Protein AF-A0A0L8G0I2-F1 (afdb_monomer)

Radius of gyration: 20.52 Å; Cα contacts (8 Å, |Δi|>4): 199; chains: 1; bounding box: 47×29×53 Å

InterPro domains:
  IPR052813 C-Maf-inducing protein [PTHR25480] (6-152)

Structure (mmCIF, N/CA/C/O backbone):
data_AF-A0A0L8G0I2-F1
#
_entry.id   AF-A0A0L8G0I2-F1
#
loop_
_atom_site.group_PDB
_atom_site.id
_atom_site.type_symbol
_atom_site.label_atom_id
_atom_site.label_alt_id
_atom_site.label_comp_id
_atom_site.label_asym_id
_atom_site.label_entity_id
_atom_site.label_seq_id
_atom_site.pdbx_PDB_ins_code
_atom_site.Cartn_x
_atom_site.Cartn_y
_atom_site.Cartn_z
_atom_site.occupancy
_atom_site.B_iso_or_equiv
_atom_site.auth_seq_id
_atom_site.auth_comp_id
_atom_site.auth_asym_id
_atom_site.auth_atom_id
_atom_site.pdbx_PDB_model_num
ATOM 1 N N . MET A 1 1 ? -25.964 2.746 5.550 1.00 58.50 1 MET A N 1
ATOM 2 C CA . MET A 1 1 ? -24.689 2.070 5.898 1.00 58.50 1 MET A CA 1
ATOM 3 C C . MET A 1 1 ? -24.017 1.390 4.705 1.00 58.50 1 MET A C 1
ATOM 5 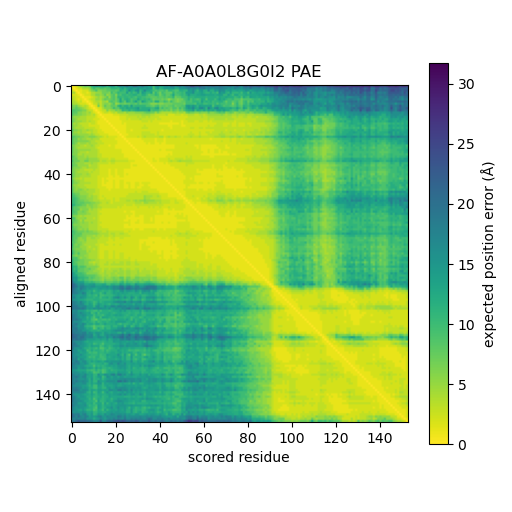O O . MET A 1 1 ? -22.806 1.501 4.602 1.00 58.50 1 MET A O 1
ATOM 9 N N . TRP A 1 2 ? -24.753 0.734 3.797 1.00 67.88 2 TRP A N 1
ATOM 10 C CA . TRP A 1 2 ? -24.168 -0.058 2.699 1.00 67.88 2 TRP A CA 1
ATOM 11 C C . TRP A 1 2 ? -23.231 0.737 1.769 1.00 67.88 2 TRP A C 1
ATOM 13 O O . TRP A 1 2 ? -22.091 0.339 1.568 1.00 67.88 2 TRP A O 1
ATOM 23 N N . LEU A 1 3 ? -23.654 1.924 1.313 1.00 70.56 3 LEU A N 1
ATOM 24 C CA . LEU A 1 3 ? -22.851 2.790 0.435 1.00 70.56 3 LEU A CA 1
ATOM 25 C C . LEU A 1 3 ? -21.494 3.195 1.044 1.00 70.56 3 LEU A C 1
ATOM 27 O O . LEU A 1 3 ? -20.493 3.255 0.336 1.00 70.56 3 LEU A O 1
ATOM 31 N N . LEU A 1 4 ? -21.457 3.442 2.358 1.00 65.56 4 LEU A N 1
ATOM 32 C CA . LEU A 1 4 ? -20.244 3.849 3.068 1.00 65.56 4 LEU A CA 1
ATOM 33 C C . LEU A 1 4 ? -19.218 2.708 3.084 1.00 65.56 4 LEU A C 1
ATOM 35 O O . LEU A 1 4 ? -18.064 2.913 2.722 1.00 65.56 4 LEU A O 1
ATOM 39 N N . ASN A 1 5 ? -19.665 1.491 3.409 1.00 70.38 5 ASN A N 1
ATOM 40 C CA . ASN A 1 5 ? -18.813 0.301 3.391 1.00 70.38 5 ASN A CA 1
ATOM 41 C C . ASN A 1 5 ? -18.303 -0.004 1.977 1.00 70.38 5 ASN A C 1
ATOM 43 O O . ASN A 1 5 ? -17.138 -0.359 1.810 1.00 70.38 5 ASN A O 1
ATOM 47 N N . THR A 1 6 ? -19.134 0.183 0.948 1.00 75.25 6 THR A N 1
ATOM 48 C CA . THR A 1 6 ? -18.722 -0.011 -0.449 1.00 75.25 6 THR A CA 1
ATOM 49 C C . THR A 1 6 ? -17.619 0.966 -0.857 1.00 75.25 6 THR A C 1
ATOM 51 O O . THR A 1 6 ? -16.647 0.562 -1.492 1.00 75.25 6 THR A O 1
ATOM 54 N N . LEU A 1 7 ? -17.719 2.241 -0.466 1.00 75.00 7 LEU A N 1
ATOM 55 C CA . LEU A 1 7 ? -16.705 3.252 -0.789 1.00 75.00 7 LEU A CA 1
ATOM 56 C C . LEU A 1 7 ? -15.408 3.057 0.004 1.00 75.00 7 LEU A C 1
ATOM 58 O O . LEU A 1 7 ? -14.327 3.155 -0.576 1.00 75.00 7 LEU A O 1
ATOM 62 N N . ILE A 1 8 ? -15.503 2.707 1.292 1.00 73.06 8 ILE A N 1
ATOM 63 C CA . ILE A 1 8 ? -14.340 2.390 2.137 1.00 73.06 8 ILE A CA 1
ATOM 64 C C . ILE A 1 8 ? -13.586 1.169 1.599 1.00 73.06 8 ILE A C 1
ATOM 66 O O . ILE A 1 8 ? -12.369 1.102 1.731 1.00 73.06 8 ILE A O 1
ATOM 70 N N . ARG A 1 9 ? -14.277 0.223 0.954 1.00 76.38 9 ARG A N 1
ATOM 71 C CA . ARG A 1 9 ? -13.671 -0.996 0.394 1.00 76.38 9 ARG A CA 1
ATOM 72 C C . ARG A 1 9 ? -13.302 -0.885 -1.092 1.00 76.38 9 ARG A C 1
ATOM 74 O O . ARG A 1 9 ? -12.718 -1.815 -1.639 1.00 76.38 9 ARG A O 1
ATOM 81 N N . CYS A 1 10 ? -13.592 0.237 -1.755 1.00 78.25 10 CYS A N 1
ATOM 82 C CA . CYS A 1 10 ? -13.308 0.426 -3.180 1.00 78.25 10 CYS A CA 1
ATOM 83 C C . CYS A 1 10 ? -11.862 0.889 -3.422 1.00 78.25 10 CYS A C 1
ATOM 85 O O . CYS A 1 10 ? -11.545 2.059 -3.206 1.00 78.25 10 CYS A O 1
ATOM 87 N N . CYS A 1 11 ? -11.000 0.018 -3.956 1.00 75.44 11 CYS A N 1
ATOM 88 C CA . CYS A 1 11 ? -9.577 0.309 -4.195 1.00 75.44 11 CYS A CA 1
ATOM 89 C C . CYS A 1 11 ? -9.314 1.627 -4.953 1.00 75.44 11 CYS A C 1
ATOM 91 O O . CYS A 1 11 ? -8.350 2.322 -4.645 1.00 75.44 11 CYS A O 1
ATOM 93 N N . CYS A 1 12 ? -10.182 2.006 -5.897 1.00 76.94 12 CYS A N 1
ATOM 94 C CA . CYS A 1 12 ? -9.961 3.163 -6.772 1.00 76.94 12 CYS A CA 1
ATOM 95 C C . CYS A 1 12 ? -10.371 4.509 -6.154 1.00 76.94 12 CYS A C 1
ATOM 97 O O . CYS A 1 12 ? -9.817 5.541 -6.517 1.00 76.94 12 CYS A O 1
ATOM 99 N N . LYS A 1 13 ? -11.364 4.526 -5.254 1.00 85.12 13 LYS A N 1
ATOM 100 C CA . LYS A 1 13 ? -11.935 5.770 -4.694 1.00 85.12 13 LYS A CA 1
ATOM 101 C C . LYS A 1 13 ? -11.686 5.939 -3.201 1.00 85.12 13 LYS A C 1
ATOM 103 O O . LYS A 1 13 ? -11.919 7.023 -2.672 1.00 85.12 13 LYS A O 1
ATOM 108 N N . ARG A 1 14 ? -11.194 4.894 -2.530 1.00 90.62 14 ARG A N 1
ATOM 109 C CA . ARG A 1 14 ? -10.987 4.857 -1.079 1.00 90.62 14 ARG A CA 1
ATOM 110 C C . ARG A 1 14 ? -10.154 6.034 -0.581 1.00 90.62 14 ARG A C 1
ATOM 112 O O . ARG A 1 14 ? -10.593 6.713 0.338 1.00 90.62 14 ARG A O 1
ATOM 119 N N . LYS A 1 15 ? -9.006 6.326 -1.205 1.00 89.62 15 LYS A N 1
ATOM 120 C CA . LYS A 1 15 ? -8.130 7.425 -0.759 1.00 89.62 15 LYS A CA 1
ATOM 121 C C . LYS A 1 15 ? -8.812 8.789 -0.875 1.00 89.62 15 LYS A C 1
AT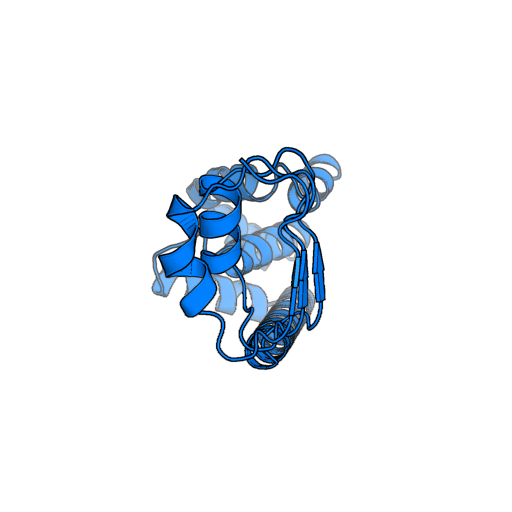OM 123 O O . LYS A 1 15 ? -8.847 9.526 0.101 1.00 89.62 15 LYS A O 1
ATOM 128 N N . THR A 1 16 ? -9.399 9.100 -2.031 1.00 91.50 16 THR A N 1
ATOM 129 C CA . THR A 1 16 ? -10.115 10.367 -2.261 1.00 91.50 16 THR A CA 1
ATOM 130 C C . THR A 1 16 ? -11.292 10.527 -1.304 1.00 91.50 16 THR A C 1
ATOM 132 O O . THR A 1 16 ? -11.476 11.585 -0.716 1.00 91.50 16 THR A O 1
ATOM 135 N N . PHE A 1 17 ? -12.064 9.459 -1.103 1.00 91.50 17 PHE A N 1
ATOM 136 C CA . PHE A 1 17 ? -13.187 9.466 -0.175 1.00 91.50 17 PHE A 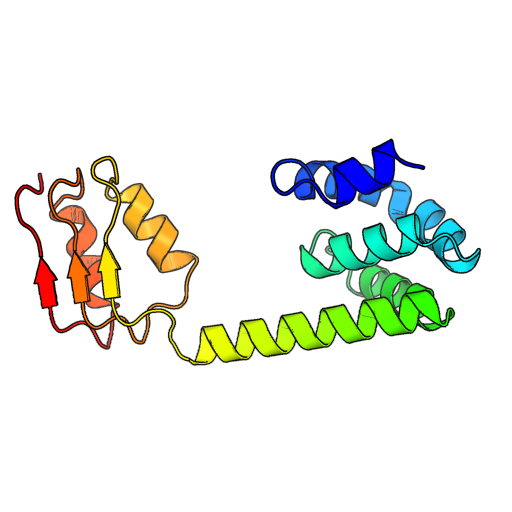CA 1
ATOM 137 C C . PHE A 1 17 ? -12.741 9.721 1.272 1.00 91.50 17 PHE A C 1
ATOM 139 O O . PHE A 1 17 ? -13.315 10.566 1.953 1.00 91.50 17 PHE A O 1
ATOM 146 N N . LEU A 1 18 ? -11.704 9.022 1.740 1.00 93.62 18 LEU A N 1
ATOM 147 C CA . LEU A 1 18 ? -11.182 9.199 3.095 1.00 93.62 18 LEU A CA 1
ATOM 148 C C . LEU A 1 18 ? -10.525 10.574 3.294 1.00 93.62 18 LEU A C 1
ATOM 150 O O . LEU A 1 18 ? -10.605 11.116 4.391 1.00 93.62 18 LEU A O 1
ATOM 154 N N . LEU A 1 19 ? -9.923 11.149 2.249 1.00 94.38 19 LEU A N 1
ATOM 155 C CA . LEU A 1 19 ? -9.383 12.511 2.271 1.00 94.38 19 LEU A CA 1
ATOM 156 C C . LEU A 1 19 ? -10.488 13.565 2.419 1.00 94.38 19 LEU A C 1
ATOM 158 O O . LEU A 1 19 ? -10.323 14.540 3.138 1.00 94.38 19 LEU A O 1
ATOM 162 N N . GLU A 1 20 ? -11.636 13.376 1.773 1.00 93.94 20 GLU A N 1
ATOM 163 C CA . GLU A 1 20 ? -12.784 14.260 1.995 1.00 93.94 20 GLU A CA 1
ATOM 164 C C . GLU A 1 20 ? -13.385 14.056 3.390 1.00 93.94 20 GLU A C 1
ATOM 166 O O . GLU A 1 20 ? -13.702 15.019 4.088 1.00 93.94 20 GLU A O 1
ATOM 171 N N . LEU A 1 21 ? -13.481 12.802 3.840 1.00 93.12 21 LEU A N 1
ATOM 172 C CA . LEU A 1 21 ? -14.017 12.472 5.157 1.00 93.12 21 LEU A CA 1
ATOM 173 C C . LEU A 1 21 ? -13.136 13.003 6.302 1.00 93.12 21 LEU A C 1
ATOM 175 O O . LEU A 1 21 ? -13.671 13.376 7.349 1.00 93.12 21 LEU A O 1
ATOM 179 N N . SER A 1 22 ? -11.815 13.092 6.114 1.00 94.31 22 SER A N 1
ATOM 180 C CA . SER A 1 22 ? -10.878 13.573 7.139 1.00 94.31 22 SER A CA 1
ATOM 181 C C . SER A 1 22 ? -11.134 15.023 7.562 1.00 94.31 22 SER A C 1
ATOM 183 O O . SER A 1 22 ? -10.901 15.364 8.721 1.00 94.31 22 SER A O 1
ATOM 185 N N . LYS A 1 23 ? -11.737 15.846 6.691 1.00 94.31 23 LYS A N 1
ATOM 186 C CA . LYS A 1 23 ? -12.202 17.209 7.024 1.00 94.31 23 LYS A CA 1
ATOM 187 C C . LYS A 1 23 ? -13.222 17.226 8.172 1.00 94.31 23 LYS A C 1
ATOM 189 O O . LYS A 1 23 ? -13.425 18.252 8.810 1.00 94.31 23 LYS A O 1
ATOM 194 N N . SER A 1 24 ? -13.852 16.084 8.448 1.00 93.81 24 SER A N 1
ATOM 195 C CA . SER A 1 24 ? -14.833 15.874 9.517 1.00 93.81 24 SER A CA 1
ATOM 196 C C . SER A 1 24 ? -14.437 14.721 10.451 1.00 93.81 24 SER A C 1
ATOM 198 O O . SER A 1 24 ? -15.292 14.004 10.972 1.00 93.81 24 SER A O 1
ATOM 200 N N . VAL A 1 25 ? -13.132 14.539 10.693 1.00 95.19 25 VAL A N 1
ATOM 201 C CA . VAL A 1 25 ? -12.608 13.422 11.501 1.00 95.19 25 VAL A CA 1
ATOM 202 C C . VAL A 1 25 ? -13.166 13.386 12.932 1.00 95.19 25 VAL A C 1
ATOM 204 O O . VAL A 1 25 ? -13.455 12.305 13.439 1.00 95.19 25 VAL A O 1
ATOM 207 N N . ASN A 1 26 ? -13.426 14.538 13.559 1.00 95.81 26 ASN A N 1
ATOM 208 C CA . ASN A 1 26 ? -13.952 14.603 14.930 1.00 95.81 26 ASN A CA 1
ATOM 209 C C . ASN A 1 26 ? -15.342 13.935 15.063 1.00 95.81 26 ASN A C 1
ATOM 211 O O . ASN A 1 26 ? -15.500 13.040 15.898 1.00 95.81 26 ASN A O 1
ATOM 215 N N . PRO A 1 27 ? -16.350 14.268 14.227 1.00 96.69 27 PRO A N 1
ATOM 216 C CA . PRO A 1 27 ? -17.594 13.499 14.151 1.00 96.69 27 PRO A CA 1
ATOM 217 C C . PRO A 1 27 ? -17.398 11.998 13.901 1.00 96.69 27 PRO A C 1
ATOM 219 O O . PRO A 1 27 ? -18.103 11.183 14.498 1.00 96.69 27 PRO A O 1
ATOM 222 N N . VAL A 1 28 ? -16.442 11.613 13.048 1.00 96.50 28 VAL A N 1
ATOM 223 C CA . VAL A 1 28 ? -16.147 10.196 12.766 1.00 96.50 28 VAL A CA 1
ATOM 224 C C . VAL A 1 28 ? -15.617 9.494 14.018 1.00 96.50 28 VAL A C 1
ATOM 226 O O . VAL A 1 28 ? -16.070 8.396 14.338 1.00 96.50 28 VAL A O 1
ATOM 229 N N . MET A 1 29 ? -14.739 10.142 14.784 1.00 97.44 29 MET A N 1
ATOM 230 C CA . MET A 1 29 ? -14.264 9.630 16.070 1.00 97.44 29 MET A CA 1
ATOM 231 C C . MET A 1 29 ? -15.405 9.462 17.077 1.00 97.44 29 MET A C 1
ATOM 233 O O . MET A 1 29 ? -15.516 8.408 17.699 1.00 97.44 29 MET A O 1
ATOM 237 N N . LEU A 1 30 ? -16.319 10.432 17.182 1.00 97.38 30 LEU A N 1
ATOM 238 C CA . LEU A 1 30 ? -17.499 10.309 18.048 1.00 97.38 30 LEU A CA 1
ATOM 239 C C . LEU A 1 30 ? -18.403 9.132 17.646 1.00 97.38 30 LEU A C 1
ATOM 241 O O . LEU A 1 30 ? -18.933 8.431 18.509 1.00 97.38 30 LEU A O 1
ATOM 245 N N . LEU A 1 31 ? -18.583 8.887 16.346 1.00 97.06 31 LEU A N 1
ATOM 246 C CA . LEU A 1 31 ? -19.337 7.729 15.857 1.00 97.06 31 LEU A CA 1
ATOM 247 C C . LEU A 1 31 ? -18.626 6.408 16.174 1.00 97.06 31 LEU A C 1
ATOM 249 O O . LEU A 1 31 ? -19.291 5.440 16.549 1.00 97.06 31 LEU A O 1
ATOM 253 N N . ALA A 1 32 ? -17.297 6.371 16.069 1.00 97.25 32 ALA A N 1
ATOM 254 C CA . ALA A 1 32 ? -16.499 5.212 16.451 1.00 97.25 32 ALA A CA 1
ATOM 255 C C . ALA A 1 32 ? -16.628 4.912 17.955 1.00 97.25 32 ALA A C 1
ATOM 257 O O . ALA A 1 32 ? -16.906 3.769 18.312 1.00 97.25 32 ALA A O 1
ATOM 258 N N . LEU A 1 33 ? -16.562 5.927 18.830 1.00 96.88 33 LEU A N 1
ATOM 259 C CA . LEU A 1 33 ? -16.807 5.770 20.276 1.00 96.88 33 LEU A CA 1
ATOM 260 C C . LEU A 1 33 ? -18.197 5.191 20.581 1.00 96.88 33 LEU A C 1
ATOM 262 O O . LEU A 1 33 ? -18.367 4.435 21.532 1.00 96.88 33 LEU A O 1
ATOM 266 N N . ARG A 1 34 ? -19.195 5.497 19.745 1.00 96.56 34 ARG A N 1
ATOM 267 C CA . ARG A 1 34 ? -20.560 4.945 19.836 1.00 96.56 34 ARG A CA 1
ATOM 268 C C . ARG A 1 34 ? -20.701 3.537 19.241 1.00 96.56 34 ARG A C 1
ATOM 270 O O . ARG A 1 34 ? -21.821 3.075 19.031 1.00 96.56 34 ARG A O 1
ATOM 277 N N . GLY A 1 35 ? -19.597 2.867 18.917 1.00 93.06 35 GLY A N 1
ATOM 278 C CA . GLY A 1 35 ? -19.604 1.497 18.409 1.00 93.06 35 GLY A CA 1
ATOM 279 C C . GLY A 1 35 ? -19.943 1.368 16.922 1.00 93.06 35 GLY A C 1
ATOM 280 O O . GLY A 1 35 ? -20.269 0.275 16.467 1.00 93.06 35 GLY A O 1
ATOM 281 N N . LYS A 1 36 ? -19.909 2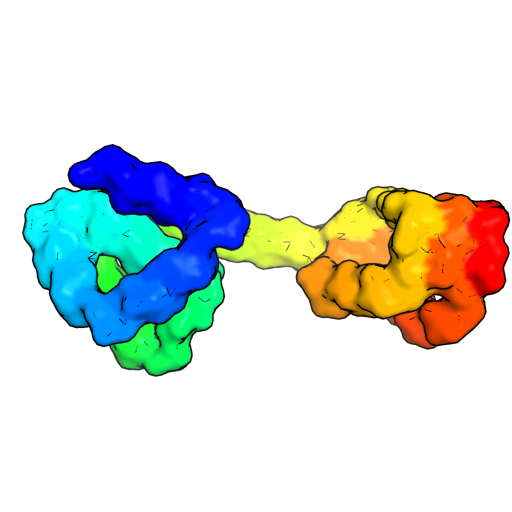.453 16.132 1.00 95.50 36 LYS A N 1
ATOM 282 C CA . LYS A 1 36 ? -20.167 2.356 14.686 1.00 95.50 36 LYS A CA 1
ATOM 283 C C . LYS A 1 36 ? -18.936 1.817 13.956 1.00 95.50 36 LYS A C 1
ATOM 285 O O . LYS A 1 36 ? -17.992 2.557 13.694 1.00 95.50 36 LYS A O 1
ATOM 290 N N . GLU A 1 37 ? -18.995 0.550 13.554 1.00 95.25 37 GLU A N 1
ATOM 291 C CA . GLU A 1 37 ? -17.892 -0.150 12.875 1.00 95.25 37 GLU A CA 1
ATOM 292 C C . GLU A 1 37 ? -17.402 0.559 11.609 1.00 95.25 37 GLU A C 1
ATOM 294 O O . GLU A 1 37 ? -16.202 0.698 11.416 1.00 95.25 37 GLU A O 1
ATOM 299 N N . ALA A 1 38 ? -18.302 1.094 10.781 1.00 93.50 38 ALA A N 1
ATOM 300 C CA . ALA A 1 38 ? -17.902 1.789 9.555 1.00 93.50 38 ALA A CA 1
ATOM 301 C C . ALA A 1 38 ? -17.065 3.057 9.828 1.00 93.50 38 ALA A C 1
ATOM 303 O O . ALA A 1 38 ? -16.204 3.421 9.030 1.00 93.50 38 ALA A O 1
ATOM 304 N N . ALA A 1 39 ? -17.287 3.721 10.969 1.00 95.81 39 ALA A N 1
ATOM 305 C CA . ALA A 1 39 ? -16.451 4.838 11.396 1.00 95.81 39 ALA A CA 1
ATOM 306 C C . ALA A 1 39 ? -15.070 4.344 11.854 1.00 95.81 39 ALA A C 1
ATOM 308 O O . ALA A 1 39 ? -14.064 4.945 11.499 1.00 95.81 39 ALA A O 1
ATOM 309 N N . MET A 1 40 ? -15.006 3.213 12.565 1.00 97.06 40 MET A N 1
ATOM 310 C CA . MET A 1 40 ? -13.737 2.575 12.943 1.00 97.06 40 MET A CA 1
ATOM 311 C C . MET A 1 40 ? -12.936 2.134 11.709 1.00 97.06 40 MET A C 1
ATOM 313 O O . MET A 1 40 ? -11.745 2.426 11.624 1.00 97.06 40 MET A O 1
ATOM 317 N N . GLU A 1 41 ? -13.585 1.504 10.721 1.00 95.31 41 GLU A N 1
ATOM 318 C CA . GLU A 1 41 ? -12.965 1.137 9.440 1.00 95.31 41 GLU A CA 1
ATOM 319 C C . GLU A 1 41 ? -12.413 2.375 8.713 1.00 95.31 41 GLU A C 1
ATOM 321 O O . GLU A 1 41 ? -11.306 2.330 8.170 1.00 95.31 41 GLU A O 1
ATOM 326 N N . ALA A 1 42 ? -13.145 3.496 8.734 1.00 95.31 42 ALA A N 1
ATOM 327 C CA . ALA A 1 42 ? -12.690 4.754 8.150 1.00 95.31 42 ALA A CA 1
ATOM 328 C C . ALA A 1 42 ? -11.453 5.318 8.869 1.00 95.31 42 ALA A C 1
ATOM 330 O O . ALA A 1 42 ? -10.488 5.677 8.195 1.00 95.31 42 ALA A O 1
ATOM 331 N N . LEU A 1 43 ? -11.437 5.343 10.209 1.00 97.12 43 LEU A N 1
ATOM 332 C CA . LEU A 1 43 ? -10.270 5.785 10.984 1.00 97.12 43 LEU A CA 1
ATOM 333 C C . LEU A 1 43 ? -9.046 4.899 10.710 1.00 97.12 43 LEU A C 1
ATOM 335 O O . LEU A 1 43 ? -7.965 5.418 10.441 1.00 97.12 43 LEU A O 1
ATOM 339 N N . CYS A 1 44 ? -9.218 3.572 10.705 1.00 96.50 44 CYS A N 1
ATOM 340 C CA . CYS A 1 44 ? -8.159 2.633 10.327 1.00 96.50 44 CYS A CA 1
ATOM 341 C C . CYS A 1 44 ? -7.655 2.892 8.901 1.00 96.50 44 CYS A C 1
ATOM 343 O O . CYS A 1 44 ? -6.451 2.873 8.670 1.00 96.50 44 CYS A O 1
ATOM 345 N N . GLY A 1 45 ? -8.550 3.170 7.948 1.00 95.00 45 GLY A N 1
ATOM 346 C CA . GLY A 1 45 ? -8.173 3.518 6.578 1.00 95.00 45 GLY A CA 1
ATOM 347 C C . GLY A 1 45 ? -7.388 4.828 6.477 1.00 95.00 45 GLY A C 1
ATOM 348 O O . GLY A 1 45 ? -6.419 4.896 5.727 1.00 95.00 45 GLY A O 1
ATOM 349 N N . MET A 1 46 ? -7.771 5.853 7.244 1.00 95.88 46 MET A N 1
ATOM 350 C CA . MET A 1 46 ? -7.044 7.126 7.303 1.00 95.88 46 MET A CA 1
ATOM 351 C C . MET A 1 46 ? -5.636 6.958 7.883 1.00 95.88 46 M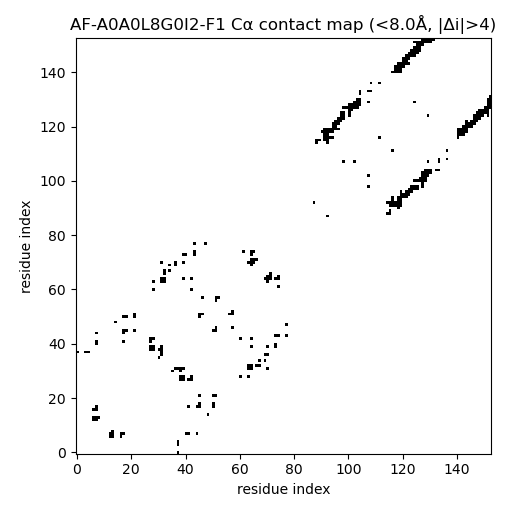ET A C 1
ATOM 353 O O . MET A 1 46 ? -4.701 7.559 7.358 1.00 95.88 46 MET A O 1
ATOM 357 N N . LEU A 1 47 ? -5.479 6.122 8.917 1.00 96.06 47 LEU A N 1
ATOM 358 C CA . LEU A 1 47 ? -4.174 5.768 9.489 1.00 96.06 47 LEU A CA 1
ATOM 359 C C . LEU A 1 47 ? -3.332 4.926 8.517 1.00 96.06 47 LEU A C 1
ATOM 361 O O . LEU A 1 47 ? -2.135 5.152 8.387 1.00 96.06 47 LEU A O 1
ATOM 365 N N . GLU A 1 48 ? -3.946 3.965 7.819 1.00 93.88 48 GLU A N 1
ATOM 366 C CA . GLU A 1 48 ? -3.272 3.094 6.844 1.00 93.88 48 GLU A CA 1
ATOM 367 C C . GLU A 1 48 ? -2.694 3.878 5.660 1.00 93.88 48 GLU A C 1
ATOM 369 O O . GLU A 1 48 ? -1.604 3.569 5.188 1.00 93.88 48 GLU A O 1
ATOM 374 N N . MET A 1 49 ? -3.431 4.883 5.182 1.00 91.69 49 MET A N 1
ATOM 375 C CA . MET A 1 49 ? -3.068 5.697 4.019 1.00 91.69 49 MET A CA 1
ATOM 376 C C . MET A 1 49 ? -2.327 6.990 4.373 1.00 91.69 49 MET A C 1
ATOM 378 O O . MET A 1 49 ? -2.097 7.802 3.477 1.00 91.69 49 MET A O 1
ATOM 382 N N . ASP A 1 50 ? -2.006 7.180 5.653 1.00 92.88 50 ASP A N 1
ATOM 383 C CA . ASP A 1 50 ? -1.346 8.371 6.191 1.00 92.88 50 ASP A CA 1
ATOM 384 C C . ASP A 1 50 ? -2.027 9.690 5.764 1.00 92.88 50 ASP A C 1
ATOM 386 O O . ASP A 1 50 ? -1.387 10.642 5.336 1.00 92.88 50 ASP A O 1
ATOM 390 N N . ILE A 1 51 ? -3.367 9.728 5.823 1.00 94.38 51 ILE A N 1
ATOM 391 C CA . ILE A 1 51 ? -4.179 10.868 5.341 1.00 94.38 51 ILE A CA 1
ATOM 392 C C . ILE A 1 51 ? -4.111 12.075 6.284 1.00 94.38 51 ILE A C 1
ATOM 394 O O . ILE A 1 51 ? -4.285 13.211 5.853 1.00 94.38 51 ILE A O 1
ATOM 398 N N . ILE A 1 52 ? -3.916 11.830 7.578 1.00 93.94 52 ILE A N 1
ATOM 399 C CA . ILE A 1 52 ? -3.833 12.872 8.604 1.00 93.94 52 ILE A CA 1
ATOM 400 C C . ILE A 1 52 ? -2.363 13.213 8.808 1.00 93.94 52 ILE A C 1
ATOM 402 O O . ILE A 1 52 ? -1.581 12.314 9.067 1.00 93.94 52 ILE A O 1
ATOM 406 N N . GLU A 1 53 ? -1.974 14.483 8.749 1.00 91.25 53 GLU A N 1
ATOM 407 C CA . GLU A 1 53 ? -0.573 14.875 8.981 1.00 91.25 53 GLU A CA 1
ATOM 408 C C . GLU A 1 53 ? -0.257 15.041 10.476 1.00 91.25 53 GLU A C 1
ATOM 410 O O . GLU A 1 53 ? 0.802 14.632 10.947 1.00 91.25 53 GLU A O 1
ATOM 415 N N . SER A 1 54 ? -1.203 15.590 11.247 1.00 95.19 54 SER A N 1
ATOM 416 C CA . SER A 1 54 ? -1.038 15.844 12.683 1.00 95.19 54 SER A CA 1
ATOM 417 C C . SER A 1 54 ? -0.882 14.545 13.481 1.00 95.19 54 SER A C 1
ATOM 419 O O . SER A 1 54 ? -1.799 13.721 13.549 1.00 95.19 54 SER A O 1
ATOM 421 N N . ASN A 1 55 ? 0.267 14.393 14.145 1.00 95.75 55 ASN A N 1
ATOM 422 C CA . ASN A 1 55 ? 0.545 13.257 15.026 1.00 95.75 55 ASN A CA 1
ATOM 423 C C . ASN A 1 55 ? -0.394 13.209 16.238 1.00 95.75 55 ASN A C 1
ATOM 425 O O . ASN A 1 55 ? -0.790 12.119 16.652 1.00 95.75 55 ASN A O 1
ATOM 429 N N . ASP A 1 56 ? -0.809 14.366 16.758 1.00 96.62 56 ASP A N 1
ATOM 430 C CA . ASP A 1 56 ? -1.768 14.433 17.862 1.00 96.62 56 ASP A CA 1
ATOM 431 C C . ASP A 1 56 ? -3.125 13.868 17.440 1.00 96.62 56 ASP A C 1
ATOM 433 O O . ASP A 1 56 ? -3.694 13.028 18.139 1.00 96.62 56 ASP A O 1
ATOM 437 N N . LEU A 1 57 ? -3.619 14.247 16.254 1.00 95.94 57 LEU A N 1
ATOM 438 C CA . LEU A 1 57 ? -4.861 13.687 15.716 1.00 95.94 57 LEU A CA 1
ATOM 439 C C . LEU A 1 57 ? -4.739 12.178 15.467 1.00 95.94 57 LEU A C 1
ATOM 441 O O . LEU A 1 57 ? -5.648 11.435 15.837 1.00 95.94 57 LEU A O 1
ATOM 445 N N . LYS A 1 58 ? -3.608 11.694 14.928 1.00 97.56 58 LYS A N 1
ATOM 446 C CA . LYS A 1 58 ? -3.360 10.244 14.795 1.00 97.56 58 LYS A CA 1
ATOM 447 C C . LYS A 1 58 ? -3.455 9.539 16.148 1.00 97.56 58 LYS A C 1
ATOM 449 O O . LYS A 1 58 ? -4.139 8.522 16.255 1.00 97.56 58 LYS A O 1
ATOM 454 N N . MET A 1 59 ? -2.827 10.085 17.190 1.00 97.81 59 MET A N 1
ATOM 455 C CA . MET A 1 59 ? -2.873 9.520 18.542 1.00 97.81 59 MET A CA 1
ATOM 456 C C . MET A 1 59 ? -4.285 9.517 19.129 1.00 97.81 59 MET A C 1
ATOM 458 O O . MET A 1 59 ? -4.698 8.527 19.741 1.00 97.81 59 MET A O 1
ATOM 462 N N . GLN A 1 60 ? -5.066 10.573 18.905 1.00 97.75 60 GLN A N 1
ATOM 463 C CA . GLN A 1 60 ? -6.460 10.617 19.342 1.00 97.75 60 GLN A CA 1
ATOM 464 C C . GLN A 1 60 ? -7.324 9.578 18.612 1.00 97.75 60 G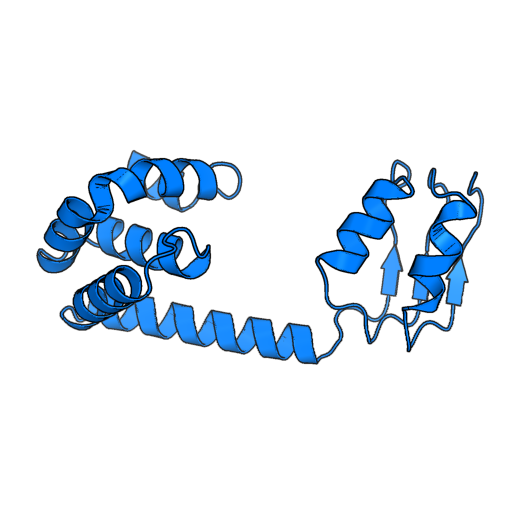LN A C 1
ATOM 466 O O . GLN A 1 60 ? -8.165 8.927 19.238 1.00 97.75 60 GLN A O 1
ATOM 471 N N . MET A 1 61 ? -7.107 9.368 17.310 1.00 98.06 61 MET A N 1
ATOM 472 C CA . MET A 1 61 ? -7.796 8.327 16.537 1.00 98.06 61 MET A CA 1
ATOM 473 C C . MET A 1 61 ? -7.440 6.924 17.035 1.00 98.06 61 MET A C 1
ATOM 475 O O . MET A 1 61 ? -8.331 6.095 17.213 1.00 98.06 61 MET A O 1
ATOM 479 N N . ILE A 1 62 ? -6.156 6.663 17.300 1.00 98.19 62 ILE A N 1
ATOM 480 C CA . ILE A 1 62 ? -5.685 5.392 17.868 1.00 98.19 62 ILE A CA 1
ATOM 481 C C . ILE A 1 62 ? -6.342 5.150 19.230 1.00 98.19 62 ILE A C 1
ATOM 483 O O . ILE A 1 62 ? -6.932 4.093 19.447 1.00 98.19 62 ILE A O 1
ATOM 487 N N . THR A 1 63 ? -6.318 6.152 20.112 1.00 97.94 63 THR A N 1
ATOM 488 C CA . THR A 1 63 ? -6.963 6.082 21.432 1.00 97.94 63 THR A CA 1
ATOM 489 C C . THR A 1 63 ? -8.457 5.791 21.287 1.00 97.94 63 THR A C 1
ATOM 491 O O . THR A 1 63 ? -8.982 4.883 21.926 1.00 97.94 63 THR A O 1
ATOM 494 N N . THR A 1 64 ? -9.137 6.490 20.373 1.00 98.19 64 THR A N 1
ATOM 495 C CA . THR A 1 64 ? -10.555 6.268 20.056 1.00 98.19 64 THR A CA 1
ATOM 496 C C . THR A 1 64 ? -10.819 4.820 19.646 1.00 98.19 64 THR A C 1
ATOM 498 O O . THR A 1 64 ? -11.715 4.183 20.197 1.00 98.19 64 THR A O 1
ATOM 501 N N . LEU A 1 65 ? -10.023 4.261 18.731 1.00 98.25 65 LEU A N 1
ATOM 502 C CA . LEU A 1 65 ? -10.156 2.865 18.308 1.00 98.25 65 LEU A CA 1
ATOM 503 C C . LEU A 1 65 ? -9.958 1.898 19.484 1.00 98.25 65 LEU A C 1
ATOM 505 O O . LEU A 1 65 ? -10.743 0.964 19.646 1.00 98.25 65 LEU A O 1
ATOM 509 N N . GLN A 1 66 ? -8.963 2.151 20.335 1.00 97.69 66 GLN A N 1
ATOM 510 C CA . GLN A 1 66 ? -8.611 1.297 21.471 1.00 97.69 66 GLN A CA 1
ATOM 511 C C . GLN A 1 66 ? -9.651 1.283 22.603 1.00 97.69 66 GLN A C 1
ATOM 513 O O . GLN A 1 66 ? -9.678 0.319 23.368 1.00 97.69 66 GLN A O 1
ATOM 518 N N . THR A 1 67 ? -10.530 2.287 22.700 1.00 97.25 67 THR A N 1
ATOM 519 C CA . THR A 1 67 ? -11.611 2.320 23.713 1.00 97.25 67 THR A CA 1
ATOM 520 C C . THR A 1 67 ? -12.721 1.296 23.468 1.00 97.25 67 THR A C 1
ATOM 522 O O . THR A 1 67 ? -13.476 0.977 24.384 1.00 97.25 67 THR A O 1
ATOM 525 N N . THR A 1 68 ? -12.829 0.754 22.251 1.00 96.69 68 THR A N 1
ATOM 526 C CA . THR A 1 68 ? -13.857 -0.233 21.894 1.00 96.69 68 THR A CA 1
ATOM 527 C C . THR A 1 68 ? -13.222 -1.582 21.571 1.00 96.69 68 THR A C 1
ATOM 529 O O . THR A 1 68 ? -12.138 -1.650 20.993 1.00 96.69 68 THR A O 1
ATOM 532 N N . ALA A 1 69 ? -13.905 -2.684 21.896 1.00 97.50 69 ALA A N 1
ATOM 533 C CA . ALA A 1 69 ? -13.384 -4.027 21.623 1.00 97.50 69 ALA A CA 1
ATOM 534 C C . ALA A 1 69 ? -13.161 -4.274 20.117 1.00 97.50 69 ALA A C 1
ATOM 536 O O . ALA A 1 69 ? -12.130 -4.819 19.716 1.00 97.50 69 ALA A O 1
ATOM 537 N N . ILE A 1 70 ? -14.107 -3.832 19.280 1.00 97.50 70 ILE A N 1
ATOM 538 C CA . ILE A 1 70 ? -14.033 -3.987 17.821 1.00 97.50 70 ILE A CA 1
ATOM 539 C C . ILE A 1 70 ? -12.940 -3.086 17.239 1.00 97.50 70 ILE A C 1
ATOM 541 O O . ILE A 1 70 ? -12.102 -3.569 16.477 1.00 97.50 70 ILE A O 1
ATOM 545 N N . GLY A 1 71 ? -12.889 -1.810 17.638 1.00 98.00 71 GLY A N 1
ATOM 546 C CA . GLY A 1 71 ? -11.863 -0.873 17.182 1.00 98.00 71 GLY A CA 1
ATOM 547 C C . GLY A 1 71 ? -10.453 -1.325 17.562 1.00 98.00 71 GLY A C 1
ATOM 548 O O . GLY A 1 71 ? -9.562 -1.298 16.713 1.00 98.00 71 GLY A O 1
ATOM 549 N N . LYS A 1 72 ? -10.260 -1.852 18.781 1.00 98.38 72 LYS A N 1
ATOM 550 C CA . LYS A 1 72 ? -8.989 -2.447 19.218 1.00 98.38 72 LYS A CA 1
ATOM 551 C C . LYS A 1 72 ? -8.574 -3.595 18.299 1.00 98.38 72 LYS A C 1
ATOM 553 O O . LYS A 1 72 ? -7.451 -3.592 17.807 1.00 98.38 72 LYS A O 1
ATOM 558 N N . LYS A 1 73 ? -9.484 -4.534 18.011 1.00 98.31 73 LYS A N 1
ATOM 559 C CA . LYS A 1 73 ? -9.220 -5.655 17.093 1.00 98.31 73 LYS A CA 1
ATOM 560 C C . LYS A 1 73 ? -8.858 -5.170 15.684 1.00 98.31 73 LYS A C 1
ATOM 562 O O . LYS A 1 73 ? -7.904 -5.673 15.096 1.00 98.31 73 LYS A O 1
ATOM 567 N N . MET A 1 74 ? -9.592 -4.191 15.148 1.00 97.75 74 MET A N 1
ATOM 568 C CA . MET A 1 74 ? -9.322 -3.614 13.825 1.00 97.75 74 MET A CA 1
ATOM 569 C C . MET A 1 74 ? -7.954 -2.922 13.766 1.00 97.75 74 MET A C 1
ATOM 571 O O . MET A 1 74 ? -7.219 -3.111 12.796 1.00 97.75 74 MET A O 1
ATOM 575 N N . TYR A 1 75 ? -7.598 -2.156 14.799 1.00 98.00 75 TYR A N 1
ATOM 576 C CA . TYR A 1 75 ? -6.309 -1.473 14.881 1.00 98.00 75 TYR A CA 1
ATOM 577 C C . TYR A 1 75 ? -5.143 -2.461 15.021 1.00 98.00 75 TYR A C 1
ATOM 579 O O . TYR A 1 75 ? -4.153 -2.331 14.307 1.00 98.00 75 TYR A O 1
ATOM 587 N N . THR A 1 76 ? -5.273 -3.501 15.851 1.00 98.06 76 THR A N 1
ATOM 588 C CA . THR A 1 76 ? -4.262 -4.568 15.947 1.00 98.06 76 THR A CA 1
ATOM 589 C C . THR A 1 76 ? -4.030 -5.240 14.592 1.00 98.06 76 THR A C 1
ATOM 591 O O . THR A 1 76 ? -2.889 -5.331 14.147 1.00 98.06 76 THR A O 1
ATOM 594 N N . ALA A 1 77 ? -5.101 -5.609 13.881 1.00 97.44 77 ALA A N 1
ATOM 595 C CA . ALA A 1 77 ? -4.994 -6.201 12.547 1.00 97.44 77 ALA A CA 1
ATOM 596 C C . ALA A 1 77 ? -4.360 -5.247 11.512 1.00 97.44 77 ALA A C 1
ATOM 598 O O . ALA A 1 77 ? -3.697 -5.690 10.573 1.00 97.44 77 ALA A O 1
ATOM 599 N N . LEU A 1 78 ? -4.567 -3.931 11.650 1.00 96.25 78 LEU A N 1
ATOM 600 C CA . LEU A 1 78 ? -3.880 -2.925 10.838 1.00 96.25 78 LEU A CA 1
ATOM 601 C C . LEU A 1 78 ? -2.371 -2.912 11.126 1.00 96.25 78 LEU A C 1
ATOM 603 O O . LEU A 1 78 ? -1.582 -2.946 10.183 1.00 96.25 78 LEU A O 1
ATOM 607 N N . CYS A 1 79 ? -1.967 -2.902 12.398 1.00 96.81 79 CYS A N 1
ATOM 608 C CA . CYS A 1 79 ? -0.557 -2.931 12.787 1.00 96.81 79 CYS A CA 1
ATOM 609 C C . CYS A 1 79 ? 0.151 -4.200 12.293 1.00 96.81 79 CYS A C 1
ATOM 611 O O . CYS A 1 79 ? 1.229 -4.105 11.713 1.00 96.81 79 CYS A O 1
ATOM 613 N N . GLU A 1 80 ? -0.467 -5.373 12.454 1.00 97.38 80 GLU A N 1
ATOM 614 C CA . GLU A 1 80 ? 0.070 -6.648 11.956 1.00 97.38 80 GLU A CA 1
ATOM 615 C C . GLU A 1 80 ? 0.299 -6.613 10.440 1.00 97.38 80 GLU A C 1
ATOM 617 O O . GLU A 1 80 ? 1.363 -6.999 9.958 1.00 97.38 80 GLU A O 1
ATOM 622 N N . ARG A 1 81 ? -0.660 -6.069 9.677 1.00 94.75 81 ARG A N 1
ATOM 623 C CA . ARG A 1 81 ? -0.509 -5.890 8.226 1.00 94.75 81 ARG A CA 1
ATOM 624 C C . ARG A 1 81 ? 0.639 -4.947 7.883 1.00 94.75 81 ARG A C 1
ATOM 626 O O . ARG A 1 81 ? 1.397 -5.235 6.962 1.00 94.75 81 ARG A O 1
ATOM 633 N N . GLN A 1 82 ? 0.779 -3.833 8.603 1.00 92.44 82 GLN A N 1
ATOM 634 C CA . GLN A 1 82 ? 1.881 -2.891 8.391 1.00 92.44 82 GLN A CA 1
ATOM 635 C C . GLN A 1 82 ? 3.244 -3.530 8.686 1.00 92.44 82 GLN A C 1
ATOM 637 O O . GLN A 1 82 ? 4.189 -3.299 7.935 1.00 92.44 82 GLN A O 1
ATOM 642 N N . ILE A 1 83 ? 3.346 -4.357 9.730 1.00 90.62 83 ILE A N 1
ATOM 643 C CA . ILE A 1 83 ? 4.563 -5.120 10.043 1.00 90.62 83 ILE A CA 1
ATOM 644 C C . ILE A 1 83 ? 4.866 -6.108 8.914 1.00 90.62 83 ILE A C 1
ATOM 646 O O . ILE A 1 83 ? 5.958 -6.061 8.354 1.00 90.62 83 ILE A O 1
ATOM 650 N N . ALA A 1 84 ? 3.891 -6.924 8.507 1.00 89.19 84 ALA A N 1
ATOM 651 C CA . ALA A 1 84 ? 4.068 -7.891 7.425 1.00 89.19 84 ALA A CA 1
ATOM 652 C C . ALA A 1 84 ? 4.486 -7.220 6.103 1.00 89.19 84 ALA A C 1
ATOM 654 O O . ALA A 1 84 ? 5.366 -7.714 5.400 1.00 89.19 84 ALA A O 1
ATOM 655 N N . LEU A 1 85 ? 3.903 -6.062 5.771 1.00 84.62 85 LEU A N 1
ATOM 656 C CA . LEU A 1 85 ? 4.303 -5.277 4.600 1.00 84.62 85 LEU A CA 1
ATOM 657 C C . LEU A 1 85 ? 5.745 -4.773 4.714 1.00 84.62 85 LEU A C 1
ATOM 659 O O . LEU A 1 85 ? 6.492 -4.881 3.744 1.00 84.62 85 LEU A O 1
ATOM 663 N N . ARG A 1 86 ? 6.161 -4.271 5.885 1.00 83.31 86 ARG A N 1
ATOM 664 C CA . ARG A 1 86 ? 7.553 -3.856 6.121 1.00 83.31 86 ARG A CA 1
ATOM 665 C C . ARG A 1 86 ? 8.514 -5.031 6.000 1.00 83.31 86 ARG A C 1
ATOM 667 O O . ARG A 1 86 ? 9.559 -4.878 5.384 1.00 83.31 86 ARG A O 1
ATOM 674 N N . GLU A 1 87 ? 8.165 -6.202 6.520 1.00 85.19 87 GLU A N 1
ATOM 675 C CA . GLU A 1 87 ? 8.980 -7.411 6.371 1.00 85.19 87 GLU A CA 1
ATOM 676 C C . GLU A 1 87 ? 9.096 -7.848 4.906 1.00 85.19 87 GLU A C 1
ATOM 678 O O . GLU A 1 87 ? 10.182 -8.196 4.449 1.00 85.19 87 GLU A O 1
ATOM 683 N N . LEU A 1 88 ? 8.003 -7.800 4.137 1.00 77.88 88 LEU A N 1
ATOM 684 C CA . LEU A 1 88 ? 8.031 -8.078 2.696 1.00 77.88 88 LEU A CA 1
ATOM 685 C C . LEU A 1 88 ? 8.897 -7.065 1.936 1.00 77.88 88 LEU A C 1
ATOM 687 O O . LEU A 1 88 ? 9.656 -7.450 1.048 1.00 77.88 88 LEU A O 1
ATOM 691 N N . GLN A 1 89 ? 8.821 -5.786 2.305 1.00 74.56 89 GLN A N 1
ATOM 692 C CA . GLN A 1 89 ? 9.680 -4.743 1.746 1.00 74.56 89 GLN A CA 1
ATOM 693 C C . GLN A 1 89 ? 11.151 -4.950 2.130 1.00 74.56 89 GLN A C 1
ATOM 695 O O . GLN A 1 89 ? 12.022 -4.802 1.274 1.00 74.56 89 GLN A O 1
ATOM 700 N N . GLN A 1 90 ? 11.444 -5.351 3.371 1.00 74.88 90 GLN A N 1
ATOM 701 C CA . GLN A 1 90 ? 12.798 -5.698 3.820 1.00 74.88 90 GLN A CA 1
ATOM 702 C C . GLN A 1 90 ? 13.345 -6.931 3.097 1.00 74.88 90 GLN A C 1
ATOM 704 O O . GLN A 1 90 ? 14.530 -6.984 2.781 1.00 74.88 90 GLN A O 1
ATOM 709 N N . LYS A 1 91 ? 12.481 -7.885 2.736 1.00 73.56 91 LYS A N 1
ATOM 710 C CA . LYS A 1 91 ? 12.810 -9.026 1.867 1.00 73.56 91 LYS A CA 1
ATOM 711 C C . LYS A 1 91 ? 13.037 -8.627 0.399 1.00 73.56 91 LYS A C 1
ATOM 713 O O . LYS A 1 91 ? 12.982 -9.496 -0.464 1.00 73.56 91 LYS A O 1
ATOM 718 N N . GLY A 1 92 ? 13.290 -7.350 0.093 1.00 76.50 92 GLY A N 1
ATOM 719 C CA . GLY A 1 92 ? 13.841 -6.875 -1.184 1.00 76.50 92 GLY A CA 1
ATOM 720 C C . GLY A 1 92 ? 12.933 -7.001 -2.413 1.00 76.50 92 GLY A C 1
ATOM 721 O O . GLY A 1 92 ? 13.394 -6.725 -3.518 1.00 76.50 92 GLY A O 1
ATOM 722 N N . GLY A 1 93 ? 11.678 -7.425 -2.241 1.00 83.50 93 GLY A N 1
ATOM 723 C CA . GLY A 1 93 ? 10.699 -7.586 -3.315 1.00 83.50 93 GLY A CA 1
ATOM 724 C C . GLY A 1 93 ? 10.932 -8.775 -4.256 1.00 83.50 93 GLY A C 1
ATOM 725 O O . GLY A 1 93 ? 11.507 -9.789 -3.851 1.00 83.50 93 GLY A O 1
ATOM 726 N N . PRO A 1 94 ? 10.402 -8.721 -5.493 1.00 88.69 94 PRO A N 1
ATOM 727 C CA . PRO A 1 94 ? 10.392 -9.869 -6.392 1.00 88.69 94 PRO A CA 1
ATOM 728 C C . PRO A 1 94 ? 11.786 -10.170 -6.949 1.00 88.69 94 PRO A C 1
ATOM 730 O O . PRO A 1 94 ? 12.547 -9.261 -7.253 1.00 88.69 94 PRO A O 1
ATOM 733 N N . LYS A 1 95 ? 12.078 -11.456 -7.190 1.00 91.50 95 LYS A N 1
ATOM 734 C CA . LYS A 1 95 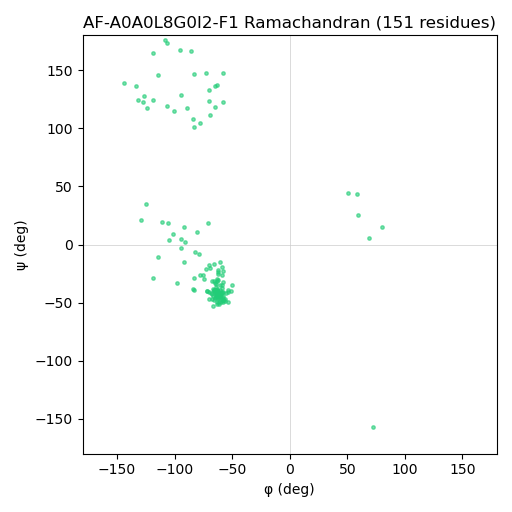? 13.300 -11.885 -7.898 1.00 91.50 95 LYS A CA 1
ATOM 735 C C . LYS A 1 95 ? 13.230 -11.712 -9.412 1.00 91.50 95 LYS A C 1
ATOM 737 O O . LYS A 1 95 ? 14.264 -11.603 -10.063 1.00 91.50 95 LYS A O 1
ATOM 742 N N . LYS A 1 96 ? 12.025 -11.732 -9.983 1.00 94.50 96 LYS A N 1
ATOM 743 C CA . LYS A 1 96 ? 11.788 -11.628 -11.426 1.00 94.50 96 LYS A CA 1
ATOM 744 C C . LYS A 1 96 ? 10.674 -10.633 -11.695 1.00 94.50 96 LYS A C 1
ATOM 746 O O . LYS A 1 96 ? 9.650 -10.678 -11.015 1.00 94.50 96 LYS A O 1
ATOM 751 N N . LEU A 1 97 ? 10.865 -9.782 -12.694 1.00 94.50 97 LEU A N 1
ATOM 752 C CA . LEU A 1 97 ? 9.899 -8.767 -13.085 1.00 94.50 97 LEU A CA 1
ATOM 753 C C . LEU A 1 97 ? 9.895 -8.577 -14.600 1.00 94.50 97 LEU A C 1
ATOM 755 O O . LEU A 1 97 ? 10.952 -8.521 -15.226 1.00 94.50 97 LEU A O 1
ATOM 759 N N . THR A 1 98 ? 8.701 -8.430 -15.163 1.00 96.31 98 THR A N 1
ATOM 760 C CA . THR A 1 98 ? 8.487 -8.099 -16.573 1.00 96.31 98 THR A CA 1
ATOM 761 C C . THR A 1 98 ? 7.591 -6.877 -16.640 1.00 96.31 98 THR A C 1
ATOM 763 O O . THR A 1 98 ? 6.528 -6.870 -16.014 1.00 96.31 98 THR A O 1
ATOM 766 N N . LEU A 1 99 ? 8.015 -5.851 -17.377 1.00 94.81 99 LEU A N 1
ATOM 767 C CA . LEU A 1 99 ? 7.187 -4.672 -17.606 1.00 94.81 99 LEU A CA 1
ATOM 768 C C . LEU A 1 99 ? 6.192 -4.889 -18.760 1.00 94.81 99 LEU A C 1
ATOM 770 O O . LEU A 1 99 ? 6.500 -5.605 -19.714 1.00 94.81 99 LEU A O 1
ATOM 774 N N . PRO A 1 100 ? 4.994 -4.283 -18.691 1.00 94.56 100 PRO A N 1
ATOM 775 C CA . PRO A 1 100 ? 4.056 -4.254 -19.808 1.00 94.56 100 PRO A CA 1
ATOM 776 C C . PRO A 1 100 ? 4.655 -3.601 -21.072 1.00 94.56 100 PRO A C 1
ATOM 778 O O . PRO A 1 100 ? 5.384 -2.621 -20.945 1.00 94.56 100 PRO A O 1
ATOM 781 N N . PRO A 1 101 ? 4.275 -4.024 -22.294 1.00 92.31 101 PRO A N 1
ATOM 782 C CA . PRO A 1 101 ? 4.842 -3.494 -23.547 1.00 92.31 101 PRO A CA 1
ATOM 783 C C . PRO A 1 101 ? 4.709 -1.974 -23.762 1.00 92.31 101 PRO A C 1
ATOM 785 O O . PRO A 1 101 ? 5.447 -1.364 -24.523 1.00 92.31 101 PRO A O 1
ATOM 788 N N . GLN A 1 102 ? 3.750 -1.320 -23.108 1.00 92.94 102 GLN A N 1
ATOM 789 C CA . GLN A 1 102 ? 3.559 0.131 -23.234 1.00 92.94 102 GLN A CA 1
ATOM 790 C C . GLN A 1 102 ? 4.340 0.938 -22.190 1.00 92.94 102 GLN A C 1
ATOM 792 O O . GLN A 1 102 ? 4.217 2.157 -22.159 1.00 92.94 102 GLN A O 1
ATOM 797 N N . SER A 1 103 ? 5.123 0.280 -21.330 1.00 96.62 103 SER A N 1
ATOM 798 C CA . SER A 1 103 ? 5.904 0.966 -20.305 1.00 96.62 103 SER A CA 1
ATOM 799 C C . SER A 1 103 ? 6.982 1.857 -20.911 1.00 96.62 103 SER A C 1
ATOM 801 O O . SER A 1 103 ? 7.698 1.454 -21.826 1.00 96.62 103 SER A O 1
ATOM 803 N N . THR A 1 104 ? 7.097 3.054 -20.350 1.00 97.12 104 THR A N 1
ATOM 804 C CA . THR A 1 104 ? 8.075 4.091 -20.695 1.00 97.12 104 THR A CA 1
ATOM 805 C C . THR A 1 104 ? 9.150 4.217 -19.612 1.00 97.12 104 THR A C 1
ATOM 807 O O . THR A 1 104 ? 9.032 3.640 -18.526 1.00 97.12 104 THR A O 1
ATOM 810 N N . ASP A 1 105 ? 10.177 5.034 -19.863 1.00 96.69 105 ASP A N 1
ATOM 811 C CA . ASP A 1 105 ? 11.184 5.391 -18.852 1.00 96.69 105 ASP A CA 1
ATOM 812 C C . ASP A 1 105 ? 10.545 5.940 -17.567 1.00 96.69 105 ASP A C 1
ATOM 814 O O . ASP A 1 105 ? 10.942 5.575 -16.460 1.00 96.69 105 ASP A O 1
ATOM 818 N N . ALA A 1 106 ? 9.506 6.771 -17.705 1.00 96.50 106 ALA A N 1
ATOM 819 C CA . ALA A 1 106 ? 8.793 7.350 -16.571 1.00 96.50 106 ALA A CA 1
ATOM 820 C C . ALA A 1 106 ? 8.080 6.280 -15.730 1.00 96.50 106 ALA A C 1
ATOM 822 O O . ALA A 1 106 ? 8.092 6.357 -14.499 1.00 96.50 106 ALA A O 1
ATOM 823 N N . ASP A 1 107 ? 7.493 5.267 -16.374 1.00 94.81 107 ASP A N 1
ATOM 824 C CA . ASP A 1 107 ? 6.833 4.161 -15.677 1.00 94.81 107 ASP A CA 1
ATOM 825 C C . ASP A 1 107 ? 7.842 3.316 -14.898 1.00 94.81 107 ASP A C 1
ATOM 827 O O . ASP A 1 107 ? 7.604 2.996 -13.731 1.00 94.81 107 ASP A O 1
ATOM 831 N N . LEU A 1 108 ? 8.989 3.003 -15.512 1.00 94.38 108 LEU A N 1
ATOM 832 C CA . LEU A 1 108 ? 10.073 2.260 -14.870 1.00 94.38 108 LEU A CA 1
ATOM 833 C C . LEU A 1 108 ? 10.624 3.025 -13.657 1.00 94.38 108 LEU A C 1
ATOM 835 O O . LEU A 1 108 ? 10.697 2.457 -12.569 1.00 94.38 108 LEU A O 1
ATOM 839 N N . VAL A 1 109 ? 10.946 4.315 -13.810 1.00 94.81 109 VAL A N 1
ATOM 840 C CA . VAL A 1 109 ? 11.441 5.176 -12.717 1.00 94.81 109 VAL A CA 1
ATOM 841 C C . VAL A 1 109 ? 10.426 5.237 -11.575 1.00 94.81 109 VAL A C 1
ATOM 843 O O . VAL A 1 109 ? 10.766 5.062 -10.401 1.00 94.81 109 VAL A O 1
ATOM 846 N N . LYS A 1 110 ? 9.151 5.465 -11.901 1.00 92.88 110 LYS A N 1
ATOM 847 C CA . LYS A 1 110 ? 8.079 5.553 -10.907 1.00 92.88 110 LYS A CA 1
ATOM 848 C C . LYS A 1 110 ? 7.884 4.232 -10.171 1.00 92.88 110 LYS A C 1
ATOM 850 O O . LYS A 1 110 ? 7.665 4.229 -8.964 1.00 92.88 110 LYS A O 1
ATOM 855 N N . MET A 1 111 ? 7.965 3.113 -10.881 1.00 90.38 111 MET A N 1
ATOM 856 C CA . MET A 1 111 ? 7.850 1.797 -10.272 1.00 90.38 111 MET A CA 1
ATOM 857 C C . MET A 1 111 ? 9.038 1.528 -9.345 1.00 90.38 111 MET A C 1
ATOM 859 O O . MET A 1 111 ? 8.818 1.226 -8.175 1.00 90.38 111 MET A O 1
ATOM 863 N N . LEU A 1 112 ? 10.274 1.688 -9.833 1.00 89.12 112 LEU A N 1
ATOM 864 C CA . LEU A 1 112 ? 11.494 1.439 -9.058 1.00 89.12 112 LEU A CA 1
ATOM 865 C C . LEU A 1 112 ? 11.605 2.330 -7.814 1.00 89.12 112 LEU A C 1
ATOM 867 O O . LEU A 1 112 ? 12.072 1.859 -6.783 1.00 89.12 112 LEU A O 1
ATOM 871 N N . SER A 1 113 ? 11.134 3.578 -7.879 1.00 85.88 113 SER A N 1
ATOM 872 C CA . SER A 1 113 ? 11.119 4.490 -6.724 1.00 85.88 113 SER A CA 1
ATOM 873 C C . SER A 1 113 ? 10.031 4.172 -5.692 1.00 85.88 113 SER A C 1
ATOM 875 O O . SER A 1 113 ? 10.195 4.493 -4.517 1.00 85.88 113 SER A O 1
ATOM 877 N N . ALA A 1 114 ? 8.927 3.537 -6.099 1.00 80.75 114 ALA A N 1
ATOM 878 C CA . ALA A 1 114 ? 7.805 3.220 -5.214 1.00 80.75 114 ALA A CA 1
ATOM 879 C C . ALA A 1 114 ? 7.889 1.829 -4.559 1.00 80.75 114 ALA A C 1
ATOM 881 O O . ALA A 1 114 ? 7.133 1.548 -3.626 1.00 80.75 114 ALA A O 1
ATOM 882 N N . GLY A 1 115 ? 8.749 0.938 -5.057 1.00 78.75 115 GLY A N 1
ATOM 883 C CA . GLY A 1 115 ? 8.815 -0.457 -4.621 1.00 78.75 115 GLY A CA 1
ATOM 884 C C . GLY A 1 115 ? 10.158 -0.859 -4.019 1.00 78.75 115 GLY A C 1
ATOM 885 O O . GLY A 1 115 ? 11.175 -0.196 -4.188 1.00 78.75 115 GLY A O 1
ATOM 886 N N . SER A 1 116 ? 10.163 -2.000 -3.329 1.00 82.75 116 SER A N 1
ATOM 887 C CA . SER A 1 116 ? 11.403 -2.672 -2.942 1.00 82.75 116 SER A CA 1
ATOM 888 C C . SER A 1 116 ? 11.796 -3.625 -4.065 1.00 82.75 116 SER A C 1
ATOM 890 O O . SER A 1 116 ? 11.031 -4.532 -4.377 1.00 82.75 116 SER A O 1
ATOM 892 N N . PHE A 1 117 ? 12.950 -3.402 -4.693 1.00 89.25 117 PHE A N 1
ATOM 893 C CA . PHE A 1 117 ? 13.489 -4.252 -5.768 1.00 89.25 117 PHE A CA 1
ATOM 894 C C . PHE A 1 117 ? 14.943 -4.664 -5.502 1.00 89.25 117 PHE A C 1
ATOM 896 O O . PHE A 1 117 ? 15.672 -5.050 -6.413 1.00 89.25 117 PHE A O 1
ATOM 903 N N . GLY A 1 118 ? 15.378 -4.599 -4.238 1.00 86.00 118 GLY A N 1
ATOM 904 C CA . GLY A 1 118 ? 16.734 -4.968 -3.826 1.00 86.00 118 GLY A CA 1
ATOM 905 C C . GLY A 1 118 ? 17.110 -6.417 -4.157 1.00 86.00 118 GLY A C 1
ATOM 906 O O . GLY A 1 118 ? 18.281 -6.701 -4.377 1.00 86.00 118 GLY A O 1
ATOM 907 N N . ASN A 1 119 ? 16.130 -7.316 -4.261 1.00 89.12 119 ASN A N 1
ATOM 908 C CA . ASN A 1 119 ? 16.327 -8.729 -4.599 1.00 89.12 119 ASN A CA 1
ATOM 909 C C . ASN A 1 119 ? 15.999 -9.059 -6.060 1.00 89.12 119 ASN A C 1
ATOM 911 O O . ASN A 1 119 ? 15.938 -10.236 -6.417 1.00 89.12 119 ASN A O 1
ATOM 915 N N . LEU A 1 120 ? 15.768 -8.049 -6.902 1.00 93.06 120 LEU A N 1
ATOM 916 C CA . LEU A 1 120 ? 15.443 -8.263 -8.303 1.00 93.06 120 LEU A CA 1
ATOM 917 C C . LEU A 1 120 ? 16.666 -8.801 -9.050 1.00 93.06 120 LEU A C 1
ATOM 919 O O . LEU A 1 120 ? 17.643 -8.090 -9.242 1.00 93.06 120 LEU A O 1
ATOM 923 N N . GLU A 1 121 ? 16.596 -10.063 -9.470 1.00 95.38 121 GLU A N 1
ATOM 924 C CA . GLU A 1 121 ? 17.668 -10.777 -10.170 1.00 95.38 121 GLU A CA 1
ATOM 925 C C . GLU A 1 121 ? 17.458 -10.772 -11.691 1.00 95.38 121 GLU A C 1
ATOM 927 O O . GLU A 1 121 ? 18.430 -10.729 -12.448 1.00 95.38 121 GLU A O 1
ATOM 932 N N . CYS A 1 122 ? 16.202 -10.796 -12.152 1.00 97.25 122 CYS A N 1
ATOM 933 C CA . CYS A 1 122 ? 15.851 -10.772 -13.572 1.00 97.25 122 CYS A CA 1
ATOM 934 C C . CYS A 1 122 ? 14.838 -9.667 -13.879 1.00 97.25 122 CYS A C 1
ATOM 936 O O . CYS A 1 122 ? 13.721 -9.693 -13.359 1.00 97.25 122 CYS A O 1
ATOM 938 N N . LEU A 1 123 ? 15.189 -8.761 -14.788 1.00 97.06 123 LEU A N 1
ATOM 939 C CA . LEU A 1 123 ? 14.295 -7.732 -15.310 1.00 97.06 123 LEU A CA 1
ATOM 940 C C . LEU A 1 123 ? 14.126 -7.906 -16.820 1.00 97.06 123 LEU A C 1
ATOM 942 O O . LEU A 1 123 ? 15.100 -7.915 -17.570 1.00 97.06 123 LEU A O 1
ATOM 946 N N . SER A 1 124 ? 12.883 -8.029 -17.274 1.00 97.00 124 SER A N 1
ATOM 947 C CA . SER A 1 124 ? 12.547 -7.991 -18.693 1.00 97.00 124 SER A CA 1
ATOM 948 C C . SER A 1 124 ? 11.865 -6.676 -19.047 1.00 97.00 124 SER A C 1
ATOM 950 O O . SER A 1 124 ? 10.789 -6.362 -18.536 1.00 97.00 124 SER A O 1
ATOM 952 N N . LEU A 1 125 ? 12.514 -5.942 -19.948 1.00 97.00 125 LEU A N 1
ATOM 953 C CA . LEU A 1 125 ? 12.026 -4.731 -20.608 1.00 97.00 125 LEU A CA 1
ATOM 954 C C . LEU A 1 125 ? 11.642 -5.023 -22.064 1.00 97.00 125 LEU A C 1
ATOM 956 O O . LEU A 1 125 ? 11.574 -4.115 -22.889 1.00 97.00 125 LEU A O 1
ATOM 960 N N . ALA A 1 126 ? 11.435 -6.297 -22.401 1.00 96.50 126 ALA A N 1
ATOM 961 C CA . ALA A 1 126 ? 11.206 -6.691 -23.776 1.00 96.50 126 ALA A CA 1
ATOM 962 C C . ALA A 1 126 ? 9.914 -6.069 -24.315 1.00 96.50 126 ALA A C 1
ATOM 964 O O . ALA A 1 126 ? 8.889 -6.078 -23.632 1.00 96.50 126 ALA A O 1
ATOM 965 N N . PHE A 1 127 ? 9.971 -5.575 -25.551 1.00 95.56 127 PHE A N 1
ATOM 966 C CA . PHE A 1 127 ? 8.856 -4.924 -26.241 1.00 95.56 127 PHE A CA 1
ATOM 967 C C . PHE A 1 127 ? 8.314 -3.677 -25.525 1.00 95.56 127 PHE A C 1
ATOM 969 O O . PHE A 1 127 ? 7.143 -3.354 -25.701 1.00 95.56 127 PHE A O 1
ATOM 976 N N . THR A 1 128 ? 9.128 -3.004 -24.705 1.00 97.25 128 THR A N 1
ATOM 977 C CA . THR A 1 128 ? 8.745 -1.760 -24.017 1.00 97.25 128 THR A CA 1
ATOM 978 C C . THR A 1 128 ? 9.199 -0.517 -24.782 1.00 97.25 128 THR A C 1
ATOM 980 O O . THR A 1 128 ? 10.027 -0.594 -25.685 1.00 97.25 128 THR A O 1
ATOM 983 N N . GLN A 1 129 ? 8.685 0.651 -24.389 1.00 97.06 129 GLN A N 1
ATOM 984 C CA . GLN A 1 129 ? 9.143 1.961 -24.871 1.00 97.06 129 GLN A CA 1
ATOM 985 C C . GLN A 1 129 ? 10.242 2.560 -23.978 1.00 97.06 129 GLN A C 1
ATOM 987 O O . GLN A 1 129 ? 10.496 3.763 -24.022 1.00 97.06 129 GLN A O 1
ATOM 992 N N . VAL A 1 130 ? 10.852 1.741 -23.121 1.00 96.69 130 VAL A N 1
ATOM 993 C CA . VAL A 1 130 ? 11.978 2.140 -22.278 1.00 96.69 130 VAL A CA 1
ATOM 994 C C . VAL A 1 130 ? 13.206 2.337 -23.166 1.00 96.69 130 VAL A C 1
ATOM 996 O O . VAL A 1 130 ? 13.501 1.487 -24.006 1.00 96.69 130 VAL A O 1
ATOM 999 N N . THR A 1 131 ? 13.909 3.449 -22.974 1.00 95.94 131 THR A N 1
ATOM 1000 C CA . THR A 1 131 ? 15.095 3.841 -23.742 1.00 95.94 131 THR A CA 1
ATOM 1001 C C . THR A 1 131 ? 16.362 3.707 -22.897 1.00 9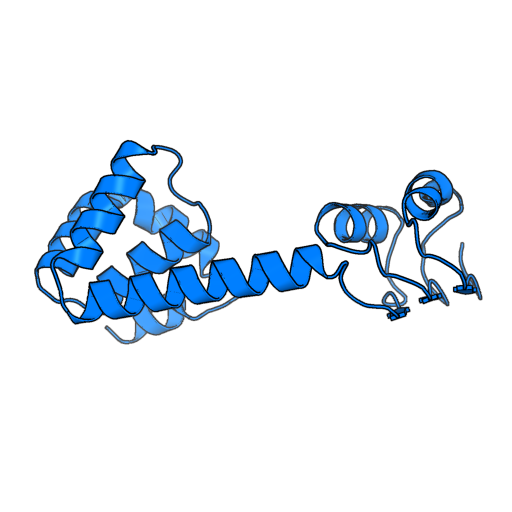5.94 131 THR A C 1
ATOM 1003 O O . THR A 1 131 ? 16.324 3.452 -21.688 1.00 95.94 131 THR A O 1
ATOM 1006 N N . SER A 1 132 ? 17.529 3.960 -23.497 1.00 94.06 132 SER A N 1
ATOM 1007 C CA . SER A 1 132 ? 18.802 4.017 -22.766 1.00 94.06 132 SER A CA 1
ATOM 1008 C C . SER A 1 132 ? 18.850 5.095 -21.671 1.00 94.06 132 SER A C 1
ATOM 1010 O O . SER A 1 132 ? 19.725 5.037 -20.806 1.00 94.06 132 SER A O 1
ATOM 1012 N N . ALA A 1 133 ? 17.924 6.063 -21.666 1.00 95.19 133 ALA A N 1
ATOM 1013 C CA . ALA A 1 133 ? 17.854 7.099 -20.636 1.00 95.19 133 ALA A CA 1
ATOM 1014 C C . ALA A 1 133 ? 17.596 6.531 -19.228 1.00 95.19 133 ALA A C 1
ATOM 1016 O O . ALA A 1 133 ? 17.953 7.170 -18.239 1.00 95.19 133 ALA A O 1
ATOM 1017 N N . CYS A 1 134 ? 17.038 5.320 -19.114 1.00 93.62 134 CYS A N 1
ATOM 1018 C CA . CYS A 1 134 ? 16.794 4.670 -17.826 1.00 93.62 134 CYS A CA 1
ATOM 1019 C C . CYS A 1 134 ? 18.015 3.950 -17.221 1.00 93.62 134 CYS A C 1
ATOM 1021 O O . CYS A 1 134 ? 17.939 3.480 -16.084 1.00 93.62 134 CYS A O 1
ATOM 1023 N N . ALA A 1 135 ? 19.145 3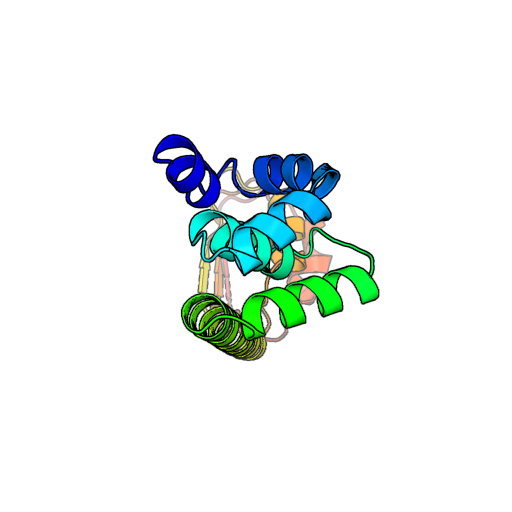.856 -17.936 1.00 93.69 135 ALA A N 1
ATOM 1024 C CA . ALA A 1 135 ? 20.334 3.143 -17.459 1.00 93.69 135 ALA A CA 1
ATOM 1025 C C . ALA A 1 135 ? 20.795 3.562 -16.040 1.00 93.69 135 ALA A C 1
ATOM 1027 O O . ALA A 1 135 ? 21.111 2.668 -15.250 1.00 93.69 135 ALA A O 1
ATOM 1028 N N . PRO A 1 136 ? 20.763 4.858 -15.648 1.00 94.75 136 PRO A N 1
ATOM 1029 C CA . PRO A 1 136 ? 21.093 5.283 -14.286 1.00 94.75 136 PRO A CA 1
ATOM 1030 C C . PRO A 1 136 ? 20.166 4.722 -13.198 1.00 94.75 136 PRO A C 1
ATOM 1032 O O . PRO A 1 136 ? 20.573 4.642 -12.043 1.00 94.75 136 PRO A O 1
ATOM 1035 N N . GLU A 1 137 ? 18.935 4.334 -13.531 1.00 93.62 137 GLU A N 1
ATOM 1036 C CA . GLU A 1 137 ? 18.020 3.685 -12.587 1.00 93.62 137 GLU A CA 1
ATOM 1037 C C . GLU A 1 137 ? 18.293 2.185 -12.479 1.00 93.62 137 GLU A C 1
ATOM 1039 O O . GLU A 1 137 ? 18.276 1.628 -11.383 1.00 93.62 137 GLU A O 1
ATOM 1044 N N . LEU A 1 138 ? 18.609 1.531 -13.600 1.00 93.44 138 LEU A N 1
ATOM 1045 C CA . LEU A 1 138 ? 18.889 0.095 -13.629 1.00 93.44 138 LEU A CA 1
ATOM 1046 C C . LEU A 1 138 ? 20.136 -0.274 -12.820 1.00 93.44 138 LEU A C 1
ATOM 1048 O O . LEU A 1 138 ? 20.135 -1.295 -12.135 1.00 93.44 138 LEU A O 1
ATOM 1052 N N . ILE A 1 139 ? 21.172 0.573 -12.831 1.00 93.50 139 ILE A N 1
ATOM 1053 C CA . ILE A 1 139 ? 22.399 0.345 -12.044 1.00 93.50 139 ILE A CA 1
ATOM 1054 C C . ILE A 1 139 ? 22.167 0.402 -10.527 1.00 93.50 139 ILE A C 1
ATOM 1056 O O . ILE A 1 139 ? 23.009 -0.069 -9.766 1.00 93.50 139 ILE A O 1
ATOM 1060 N N . LYS A 1 140 ? 21.038 0.963 -10.070 1.00 91.44 140 LYS A N 1
ATOM 1061 C CA . LYS A 1 140 ? 20.686 1.023 -8.642 1.00 91.44 140 LYS A CA 1
ATOM 1062 C C . LYS A 1 140 ? 20.130 -0.303 -8.121 1.00 91.44 140 LYS A C 1
ATOM 1064 O O . LYS A 1 140 ? 19.926 -0.421 -6.918 1.00 91.44 140 LYS A O 1
ATOM 1069 N N . LEU A 1 141 ? 19.864 -1.283 -8.991 1.00 92.88 141 LEU A N 1
ATOM 1070 C CA . LEU A 1 141 ? 19.355 -2.604 -8.619 1.00 92.88 141 LEU A CA 1
ATOM 1071 C C . LEU A 1 141 ? 20.516 -3.520 -8.192 1.00 92.88 141 LEU A C 1
ATOM 1073 O O . LEU A 1 141 ? 21.205 -4.074 -9.050 1.00 92.88 141 LEU A O 1
ATOM 1077 N N . PRO A 1 142 ? 20.740 -3.734 -6.882 1.00 90.44 142 PRO A N 1
ATOM 1078 C CA . PRO A 1 142 ? 21.988 -4.320 -6.391 1.00 90.44 142 PRO A CA 1
ATOM 1079 C C . PRO A 1 142 ? 22.119 -5.820 -6.691 1.00 90.44 142 PRO A C 1
ATOM 1081 O O . PRO A 1 142 ? 23.227 -6.351 -6.701 1.00 90.44 142 PRO A O 1
ATOM 1084 N N . SER A 1 143 ? 21.000 -6.507 -6.935 1.00 93.31 143 SER A N 1
ATOM 1085 C CA . SER A 1 143 ? 20.965 -7.951 -7.193 1.00 93.31 143 SER A CA 1
ATOM 1086 C C . SER A 1 143 ? 20.731 -8.312 -8.661 1.00 93.31 143 SER A C 1
ATOM 1088 O O . SER A 1 143 ? 20.602 -9.501 -8.958 1.00 93.31 143 SER A O 1
ATOM 1090 N N . LEU A 1 144 ? 20.663 -7.336 -9.578 1.00 95.62 144 LEU A N 1
ATOM 1091 C CA . LEU A 1 144 ? 20.287 -7.595 -10.969 1.00 95.62 144 LEU A CA 1
ATOM 1092 C C . LEU A 1 144 ? 21.385 -8.374 -11.704 1.00 95.62 144 LEU A C 1
ATOM 1094 O O . LEU A 1 144 ? 22.534 -7.949 -11.777 1.00 95.62 144 LEU A O 1
ATOM 1098 N N . ARG A 1 145 ? 21.017 -9.531 -12.264 1.00 96.38 145 ARG A N 1
ATOM 1099 C CA . ARG A 1 145 ? 21.925 -10.458 -12.967 1.00 96.38 145 ARG A CA 1
ATOM 1100 C C . ARG A 1 145 ? 21.551 -10.659 -14.427 1.00 96.38 145 ARG A C 1
ATOM 1102 O O . ARG A 1 145 ? 22.411 -10.975 -15.240 1.00 96.38 145 ARG A O 1
ATOM 1109 N N . SER A 1 146 ? 20.268 -10.525 -14.751 1.00 97.50 146 SER A N 1
ATOM 1110 C CA . SER A 1 146 ? 19.743 -10.717 -16.098 1.00 97.50 146 SER A CA 1
ATOM 1111 C C . SER A 1 146 ? 18.847 -9.548 -16.479 1.00 97.50 146 SER A C 1
ATOM 1113 O O . SER A 1 146 ? 17.878 -9.245 -15.781 1.00 97.50 146 SER A O 1
ATOM 1115 N N . LEU A 1 147 ? 19.177 -8.911 -17.599 1.00 97.12 147 LEU A N 1
ATOM 1116 C CA . LEU A 1 147 ? 18.413 -7.822 -18.185 1.00 97.12 147 LEU A CA 1
ATOM 1117 C C . LEU A 1 147 ? 18.066 -8.193 -19.627 1.00 97.12 147 LEU A C 1
ATOM 1119 O O . LEU A 1 147 ? 18.957 -8.396 -20.449 1.00 97.12 147 LEU A O 1
ATOM 1123 N N . ASN A 1 148 ? 16.775 -8.308 -19.927 1.00 97.00 148 ASN A N 1
ATOM 1124 C CA . ASN A 1 148 ? 16.293 -8.561 -21.282 1.00 97.00 148 ASN A CA 1
ATOM 1125 C C . ASN A 1 148 ? 15.808 -7.249 -21.912 1.00 97.00 148 ASN A C 1
ATOM 1127 O O . ASN A 1 148 ? 14.817 -6.685 -21.449 1.00 97.00 148 ASN A O 1
ATOM 1131 N N . LEU A 1 149 ? 16.500 -6.817 -22.969 1.00 95.44 149 LEU A N 1
ATOM 1132 C CA . LEU A 1 149 ? 16.258 -5.581 -23.727 1.00 95.44 149 LEU A CA 1
ATOM 1133 C C . LEU A 1 149 ? 15.724 -5.848 -25.145 1.00 95.44 149 LEU A C 1
ATOM 1135 O O . LEU A 1 149 ? 15.860 -5.016 -26.036 1.00 95.44 149 LEU A O 1
ATOM 1139 N N . TRP A 1 150 ? 15.168 -7.034 -25.407 1.00 95.94 150 TRP A N 1
ATOM 1140 C CA . TRP A 1 150 ? 14.672 -7.369 -26.742 1.00 95.94 150 TRP A CA 1
ATOM 1141 C C . TRP A 1 150 ? 13.605 -6.365 -27.201 1.00 95.94 150 TRP A C 1
ATOM 1143 O O . TRP A 1 150 ? 12.556 -6.255 -26.573 1.00 95.94 150 TRP A O 1
ATOM 1153 N N . SER A 1 151 ? 13.814 -5.708 -28.345 1.00 94.00 151 SER A N 1
ATOM 1154 C CA . SER A 1 151 ? 12.850 -4.758 -28.921 1.00 94.00 151 SER A CA 1
ATOM 1155 C C . SER A 1 151 ? 12.501 -3.587 -27.984 1.00 94.00 151 SER A C 1
ATOM 1157 O O . SER A 1 151 ? 11.326 -3.239 -27.854 1.00 94.00 151 SER A O 1
ATOM 1159 N N . THR A 1 152 ? 13.505 -3.006 -27.323 1.00 92.56 152 THR A N 1
ATOM 1160 C CA . THR A 1 152 ? 13.414 -1.675 -26.690 1.00 92.56 152 THR A CA 1
ATOM 1161 C C . THR A 1 152 ? 13.722 -0.557 -27.696 1.00 92.56 152 THR A C 1
ATOM 1163 O O . THR A 1 152 ? 14.239 -0.842 -28.779 1.00 92.56 152 THR A O 1
ATOM 1166 N N . GLN A 1 153 ? 13.403 0.693 -27.335 1.00 82.69 153 GLN A N 1
ATOM 1167 C CA . GLN A 1 153 ? 13.588 1.894 -28.170 1.00 82.69 153 GLN A CA 1
ATOM 1168 C C . GLN A 1 153 ? 14.988 2.508 -28.052 1.00 82.69 153 GLN A C 1
ATOM 1170 O O . GLN A 1 153 ? 15.623 2.359 -26.980 1.00 82.69 153 GLN A O 1
#

Sequence (153 aa):
MWLLNTLIRCCCKRKTFLLELSKSVNPVMLLALRGKEAAMEALCGMLEMDIIESNDLKMQMITTLQTTAIGKKMYTALCERQIALRELQQKGGPKKLTLPPQSTDADLVKMLSAGSFGNLECLSLAFTQVTSACAPELIKLPSLRSLNLWSTQ

Organism: Octopus bimaculoides (NCBI:txid37653)

Solvent-accessible surface area (backbone atoms only — not comparable to full-atom values): 8314 Å² total; per-residue (Å²): 114,68,70,59,55,52,43,70,68,30,87,90,48,27,65,64,52,48,56,62,48,54,82,48,42,67,65,37,48,55,40,28,69,70,67,35,60,69,34,35,54,48,52,50,48,34,61,74,67,60,67,65,84,53,66,67,59,52,52,51,51,51,52,43,27,57,76,35,76,66,28,33,53,54,49,52,56,50,52,53,49,54,50,55,50,50,51,48,44,71,61,14,39,54,47,65,50,71,54,59,50,84,36,33,46,67,52,52,52,54,48,62,73,75,50,44,45,55,40,23,30,33,42,34,42,43,49,16,54,36,40,76,85,41,50,78,61,60,72,70,35,81,42,58,77,43,77,41,63,56,67,43,88

pLDDT: mean 91.78, std 7.8, range [58.5, 98.38]

Mean predicted aligned error: 7.5 Å

Secondary structure (DSSP, 8-state):
-HHHHHHHT-TTTHHHHHHHHHTTHHHHHHHHHTT-HHHHHHHHHHHHTT----HHHHHHHHHHHHTSHHHHHHHHHHHHHHHHHHHHHHTTS-SEEE--TT-BHHHHHHHHHHS--TT--EEE-TT-B--GGGHHHHTT-TT--EEE-TT--

Foldseek 3Di:
DVVLVCQCPDPPRNLVVLLVCVVVLVVLLVVLLVVNVSSLSSLLSCVLVVSDVDPVSNVSSLVSLCNDPNSVVSNVVSVVVVVVVVVCLVVQHDQEDEDDLADELVNVVVVLVVGRNLNHAEYECANHQYDPVNVVVVVVNNNHNYYHCHNYD